Protein AF-A0A662JPW9-F1 (afdb_monomer_lite)

pLDDT: mean 75.5, std 9.67, range [37.56, 84.94]

Structure (mmCIF, N/CA/C/O backbone):
data_AF-A0A662JPW9-F1
#
_entry.id   AF-A0A662JPW9-F1
#
loop_
_atom_site.group_PDB
_atom_site.id
_atom_site.type_symbol
_atom_site.label_atom_id
_atom_site.label_alt_id
_atom_site.label_comp_id
_atom_site.label_asym_id
_atom_site.label_entity_id
_atom_site.label_seq_id
_atom_site.pdbx_PDB_ins_code
_atom_site.Cartn_x
_atom_site.Cartn_y
_atom_site.Cartn_z
_atom_site.occupancy
_atom_site.B_iso_or_equiv
_atom_site.auth_seq_id
_atom_site.auth_comp_id
_atom_site.auth_asym_id
_atom_site.auth_atom_id
_atom_site.pdbx_PDB_model_num
ATOM 1 N N . MET A 1 1 ? -1.647 14.452 9.462 1.00 61.81 1 MET A N 1
ATOM 2 C CA . MET A 1 1 ? -2.220 13.123 9.135 1.00 61.81 1 MET A CA 1
ATOM 3 C C . MET A 1 1 ? -1.059 12.241 8.690 1.00 61.81 1 MET A C 1
ATOM 5 O O . MET A 1 1 ? -0.097 12.824 8.201 1.00 61.81 1 MET A O 1
ATOM 9 N N . PRO A 1 2 ? -1.044 10.920 8.950 1.00 68.56 2 PRO A N 1
ATOM 10 C CA . PRO A 1 2 ? 0.034 10.070 8.443 1.00 68.56 2 PRO A CA 1
ATOM 11 C C . PRO A 1 2 ? 0.065 10.135 6.910 1.00 68.56 2 PRO A C 1
ATOM 13 O O . PRO A 1 2 ? -0.982 10.297 6.276 1.00 68.56 2 PRO A O 1
ATOM 16 N N . SER A 1 3 ? 1.261 10.078 6.327 1.00 72.69 3 SER A N 1
ATOM 17 C CA . SER A 1 3 ? 1.458 10.154 4.881 1.00 72.69 3 SER A CA 1
ATOM 18 C C . SER A 1 3 ? 2.220 8.934 4.385 1.00 72.69 3 SER A C 1
ATOM 20 O O . SER A 1 3 ? 3.195 8.487 4.986 1.00 72.69 3 SER A O 1
ATOM 22 N N . LEU A 1 4 ? 1.742 8.375 3.281 1.00 76.69 4 LEU A N 1
ATOM 23 C CA . LEU A 1 4 ? 2.275 7.167 2.679 1.00 76.69 4 LEU A CA 1
ATOM 24 C C . LEU A 1 4 ? 2.957 7.527 1.360 1.00 76.69 4 LEU A C 1
ATOM 26 O O . LEU A 1 4 ? 2.379 8.251 0.548 1.00 76.69 4 LEU A O 1
ATOM 30 N N . LYS A 1 5 ? 4.174 7.024 1.131 1.00 81.94 5 LYS A N 1
ATOM 31 C CA . LYS A 1 5 ? 4.830 7.141 -0.175 1.00 81.94 5 LYS A CA 1
ATOM 32 C C . LYS A 1 5 ? 4.530 5.900 -1.001 1.00 81.94 5 LYS A C 1
ATOM 34 O O . LYS A 1 5 ? 4.944 4.797 -0.642 1.00 81.94 5 LYS A O 1
ATOM 39 N N . VAL A 1 6 ? 3.838 6.102 -2.115 1.00 82.62 6 VAL A N 1
ATOM 40 C CA . VAL A 1 6 ? 3.548 5.070 -3.110 1.00 82.62 6 VAL A CA 1
ATOM 41 C C . VAL A 1 6 ? 4.474 5.279 -4.297 1.00 82.62 6 VAL A C 1
ATOM 43 O O . VAL A 1 6 ? 4.528 6.366 -4.871 1.00 82.62 6 VAL A O 1
ATOM 46 N N . ILE A 1 7 ? 5.225 4.241 -4.652 1.00 82.75 7 ILE A N 1
ATOM 47 C CA . ILE A 1 7 ? 6.121 4.245 -5.804 1.00 82.75 7 ILE A CA 1
ATOM 48 C C . ILE A 1 7 ? 5.537 3.299 -6.850 1.00 82.75 7 ILE A C 1
ATOM 50 O O . ILE A 1 7 ? 5.481 2.084 -6.648 1.00 82.75 7 ILE A O 1
ATOM 54 N N . HIS A 1 8 ? 5.126 3.862 -7.982 1.00 80.50 8 HIS A N 1
ATOM 55 C CA . HIS A 1 8 ? 4.656 3.122 -9.147 1.00 80.50 8 HIS A CA 1
ATOM 56 C C . HIS A 1 8 ? 5.867 2.636 -9.946 1.00 80.50 8 HIS A C 1
ATOM 58 O O . HIS A 1 8 ? 6.340 3.297 -10.869 1.00 80.50 8 HIS A O 1
ATOM 64 N N . SER A 1 9 ? 6.401 1.481 -9.552 1.00 72.81 9 SER A N 1
ATOM 65 C CA . SER A 1 9 ? 7.627 0.894 -10.110 1.00 72.81 9 SER A CA 1
ATOM 66 C C . SER A 1 9 ? 7.513 0.484 -11.581 1.00 72.81 9 SER A C 1
ATOM 68 O O . SER A 1 9 ? 8.536 0.312 -12.238 1.00 72.81 9 SER A O 1
ATOM 70 N N . TYR A 1 10 ? 6.292 0.331 -12.096 1.00 77.75 10 TYR A N 1
ATOM 71 C CA . TYR A 1 10 ? 6.026 -0.074 -13.479 1.00 77.75 10 TYR A CA 1
ATOM 72 C C . TYR A 1 10 ? 5.813 1.103 -14.446 1.00 77.75 10 TYR A C 1
ATOM 74 O O . TYR A 1 10 ? 5.640 0.876 -15.642 1.00 77.75 10 TYR A O 1
ATOM 82 N N . GLU A 1 11 ? 5.843 2.350 -13.964 1.00 78.94 11 GLU A N 1
ATOM 83 C CA . GLU A 1 11 ? 5.845 3.545 -14.816 1.00 78.94 11 GLU A CA 1
ATOM 84 C C . GLU A 1 11 ? 7.289 3.970 -15.139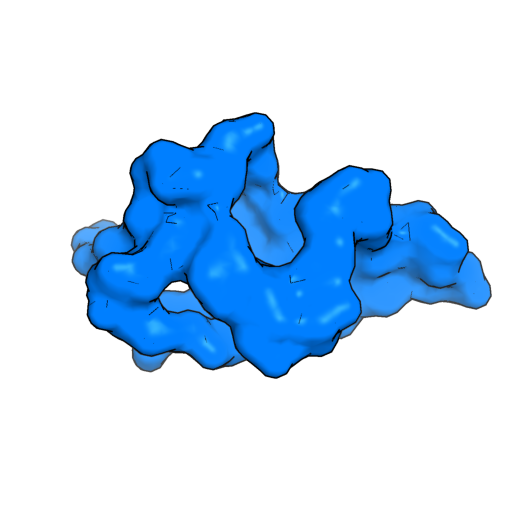 1.00 78.94 11 GLU A C 1
ATOM 86 O O . GLU A 1 11 ? 8.192 3.818 -14.315 1.00 78.94 11 GLU A O 1
ATOM 91 N N . ILE A 1 12 ? 7.529 4.496 -16.348 1.00 78.88 12 ILE A N 1
ATOM 92 C CA . ILE A 1 12 ? 8.842 5.008 -16.769 1.00 78.88 12 ILE A CA 1
ATOM 93 C C . ILE A 1 12 ? 8.686 6.483 -17.182 1.00 78.88 12 ILE A C 1
ATOM 95 O O . ILE A 1 12 ? 8.073 6.748 -18.218 1.00 78.88 12 ILE A O 1
ATOM 99 N N . PRO A 1 13 ? 9.255 7.443 -16.425 1.00 79.88 13 PRO A N 1
ATOM 100 C CA . PRO A 1 13 ? 9.973 7.257 -15.159 1.00 79.88 13 PRO A CA 1
ATOM 101 C C . PRO A 1 13 ? 9.033 6.836 -14.011 1.00 79.88 13 PRO A C 1
ATOM 103 O O . PRO A 1 13 ? 7.838 7.125 -14.083 1.00 79.88 13 PRO A O 1
ATOM 106 N N . PRO A 1 14 ? 9.549 6.199 -12.940 1.00 81.25 14 PRO A N 1
ATOM 107 C CA . PRO A 1 14 ? 8.727 5.802 -11.802 1.00 81.25 14 PRO A CA 1
ATOM 108 C C . PRO A 1 14 ? 8.008 7.003 -11.201 1.00 81.25 14 PRO A C 1
ATOM 110 O O . PRO A 1 14 ? 8.636 8.000 -10.829 1.00 81.25 14 PRO A O 1
ATOM 113 N N . ARG A 1 15 ? 6.686 6.904 -11.083 1.00 84.88 15 ARG A N 1
ATOM 114 C CA . ARG A 1 15 ? 5.874 7.942 -10.457 1.00 84.88 15 ARG A CA 1
ATOM 115 C C . ARG A 1 15 ? 5.843 7.738 -8.949 1.00 84.88 15 ARG A C 1
ATOM 117 O O . ARG A 1 15 ? 5.597 6.637 -8.460 1.00 84.88 15 ARG A O 1
ATOM 124 N N . ILE A 1 16 ? 6.088 8.819 -8.215 1.00 84.56 16 ILE A N 1
ATOM 125 C CA . ILE A 1 16 ? 6.031 8.846 -6.754 1.00 84.56 16 ILE A CA 1
ATOM 126 C C . ILE A 1 16 ? 4.832 9.691 -6.348 1.00 84.56 16 ILE A C 1
ATOM 128 O O . ILE A 1 16 ? 4.727 10.850 -6.747 1.00 84.56 16 ILE A O 1
ATOM 132 N N . GLU A 1 17 ? 3.957 9.121 -5.532 1.00 84.88 17 GLU A N 1
ATOM 133 C CA . GLU A 1 17 ? 2.795 9.807 -4.981 1.00 84.88 17 GLU A CA 1
ATOM 134 C C . GLU A 1 17 ? 2.864 9.803 -3.454 1.00 84.88 17 GLU A C 1
ATOM 136 O O . GLU A 1 17 ? 3.249 8.811 -2.831 1.00 84.88 17 GLU A O 1
ATOM 141 N N . VAL A 1 18 ? 2.530 10.941 -2.846 1.00 82.19 18 VAL A N 1
ATOM 142 C CA . VAL A 1 18 ? 2.394 11.065 -1.394 1.00 82.19 18 VAL A CA 1
ATOM 143 C C . VAL A 1 18 ? 0.914 11.151 -1.086 1.00 82.19 18 VAL A C 1
ATOM 145 O O . VAL A 1 18 ? 0.244 12.080 -1.529 1.00 82.19 18 VAL A O 1
ATOM 148 N N . VAL A 1 19 ? 0.418 10.183 -0.330 1.00 79.44 19 VAL A N 1
ATOM 149 C CA . VAL A 1 19 ? -1.009 10.024 -0.067 1.00 79.44 19 VAL A CA 1
ATOM 150 C C . VAL A 1 19 ? -1.261 10.264 1.407 1.00 79.44 19 VAL A C 1
ATOM 152 O O . VAL A 1 19 ? -0.621 9.652 2.264 1.00 79.44 19 VAL A O 1
ATOM 155 N N . GLU A 1 20 ? -2.204 11.147 1.710 1.00 78.00 20 GLU A N 1
ATOM 156 C CA . GLU A 1 20 ? -2.697 11.315 3.071 1.00 78.00 20 GLU A CA 1
ATOM 157 C C . GLU A 1 20 ? -3.679 10.193 3.405 1.00 78.00 20 GLU A C 1
ATOM 159 O O . GLU A 1 20 ? -4.675 9.986 2.712 1.00 78.00 20 GLU A O 1
ATOM 164 N N . VAL A 1 21 ? -3.408 9.475 4.489 1.00 79.12 21 VAL A N 1
ATOM 165 C CA . VAL A 1 21 ? -4.214 8.327 4.918 1.00 79.12 21 VAL A CA 1
ATOM 166 C C . VAL A 1 21 ? -4.859 8.599 6.272 1.00 79.12 21 VAL A C 1
ATOM 168 O O . VAL A 1 21 ? -4.374 9.402 7.081 1.00 79.12 21 VAL A O 1
ATOM 171 N N . LYS A 1 22 ? -6.008 7.964 6.528 1.00 79.62 22 LYS A N 1
ATOM 172 C CA . LYS A 1 22 ? -6.716 8.133 7.800 1.00 79.62 22 LYS A CA 1
ATOM 173 C C . LYS A 1 22 ? -6.051 7.289 8.886 1.00 79.62 22 LYS A C 1
ATOM 175 O O . LYS A 1 22 ? -5.615 6.169 8.652 1.00 79.62 22 LYS A O 1
ATOM 180 N N . LYS A 1 23 ? -5.989 7.831 10.105 1.00 75.56 23 LYS A N 1
ATOM 181 C CA . LYS A 1 23 ? -5.434 7.115 11.263 1.00 75.56 23 LYS A CA 1
ATOM 182 C C . LYS A 1 23 ? -6.280 5.871 11.562 1.00 75.56 23 LYS A C 1
ATOM 184 O O . LYS A 1 23 ? -7.503 5.980 11.626 1.00 75.56 23 LYS A O 1
ATOM 189 N N . GLY A 1 24 ? -5.624 4.728 11.768 1.00 77.31 24 GLY A N 1
ATOM 190 C CA . GLY A 1 24 ? -6.280 3.444 12.053 1.00 77.31 24 GLY A CA 1
ATOM 191 C C . GLY A 1 24 ? -6.721 2.657 10.814 1.00 77.31 24 GLY A C 1
ATOM 192 O O . GLY A 1 24 ? -7.207 1.539 10.955 1.00 77.31 24 GLY A O 1
ATOM 193 N N . GLU A 1 25 ? -6.533 3.215 9.619 1.00 79.75 25 GLU A N 1
ATOM 194 C CA . GLU A 1 25 ? -6.721 2.504 8.358 1.00 79.75 25 GLU A CA 1
ATOM 195 C C . GLU A 1 25 ? -5.532 1.568 8.079 1.00 79.75 25 GLU A C 1
ATOM 197 O O . GLU A 1 25 ? -4.383 1.861 8.431 1.00 79.75 25 GLU A O 1
ATOM 202 N N . THR A 1 26 ? -5.806 0.423 7.459 1.00 81.81 26 THR A N 1
ATOM 203 C CA . THR A 1 26 ? -4.768 -0.480 6.946 1.00 81.81 26 THR A CA 1
ATOM 204 C C . THR A 1 26 ? -4.205 0.035 5.626 1.00 81.81 26 THR A C 1
ATOM 206 O O . THR A 1 26 ? -4.883 0.716 4.853 1.00 81.81 26 THR A O 1
ATOM 209 N N . LEU A 1 27 ? -2.966 -0.341 5.308 1.00 79.56 27 LEU A N 1
ATOM 210 C CA . LEU A 1 27 ? -2.389 -0.012 4.007 1.00 79.56 27 LEU A CA 1
ATOM 211 C C . LEU A 1 27 ? -3.242 -0.556 2.844 1.00 79.56 27 LEU A C 1
ATOM 213 O O . LEU A 1 27 ? -3.443 0.131 1.843 1.00 79.56 27 LEU A O 1
ATOM 217 N N . ALA A 1 28 ? -3.776 -1.770 2.984 1.00 80.19 28 ALA A N 1
ATOM 218 C CA . ALA A 1 28 ? -4.649 -2.369 1.980 1.00 80.19 28 ALA A CA 1
ATOM 219 C C . ALA A 1 28 ? -5.913 -1.530 1.704 1.00 80.19 28 ALA A C 1
ATOM 221 O O . ALA A 1 28 ? -6.273 -1.338 0.544 1.00 80.19 28 ALA A O 1
ATOM 222 N N . GLU A 1 29 ? -6.570 -1.008 2.744 1.00 83.81 29 GLU A N 1
ATOM 223 C CA . GLU A 1 29 ? -7.754 -0.146 2.601 1.00 83.81 29 GLU A CA 1
ATOM 224 C C . GLU A 1 29 ? -7.413 1.182 1.914 1.00 83.81 29 GLU A C 1
ATOM 226 O O . GLU A 1 29 ? -8.136 1.610 1.008 1.00 83.81 29 GLU A O 1
ATOM 231 N N . ALA A 1 30 ? -6.278 1.787 2.280 1.00 83.88 30 ALA A N 1
ATOM 232 C CA . ALA A 1 30 ? -5.806 3.024 1.668 1.00 83.88 30 ALA A CA 1
ATOM 233 C C . ALA A 1 30 ? -5.548 2.848 0.160 1.00 83.88 30 ALA A C 1
ATOM 235 O O . ALA A 1 30 ? -6.048 3.628 -0.651 1.00 83.88 30 ALA A O 1
ATOM 236 N N . LEU A 1 31 ? -4.836 1.786 -0.233 1.00 83.69 31 LEU A N 1
ATOM 237 C CA . LEU A 1 31 ? -4.562 1.482 -1.642 1.00 83.69 31 LEU A CA 1
ATOM 238 C C . LEU A 1 31 ? -5.832 1.128 -2.423 1.00 83.69 31 LEU A C 1
ATOM 240 O O . LEU A 1 31 ? -5.995 1.554 -3.567 1.00 83.69 31 LEU A O 1
ATOM 244 N N . TYR A 1 32 ? -6.758 0.397 -1.798 1.00 84.94 32 TYR A N 1
ATOM 245 C CA . TYR A 1 32 ? -8.035 0.045 -2.414 1.00 84.94 32 TYR A CA 1
ATOM 246 C C . TYR A 1 32 ? -8.855 1.288 -2.777 1.00 84.94 32 TYR A C 1
ATOM 248 O O . TYR A 1 32 ? -9.377 1.377 -3.888 1.00 84.94 32 TYR A O 1
ATOM 256 N N . LYS A 1 33 ? -8.920 2.291 -1.889 1.00 84.69 33 LYS A N 1
ATOM 257 C CA . LYS A 1 33 ? -9.607 3.569 -2.165 1.00 84.69 33 LYS A CA 1
ATOM 258 C C . LYS A 1 33 ? -9.000 4.338 -3.333 1.00 84.69 33 LYS A C 1
ATOM 260 O O . LYS A 1 33 ? -9.711 5.073 -4.012 1.00 84.69 33 LYS A O 1
ATOM 265 N N . MET A 1 34 ? -7.707 4.157 -3.570 1.00 80.75 34 MET A N 1
ATOM 266 C CA . MET A 1 34 ? -6.995 4.749 -4.698 1.00 80.75 34 MET A CA 1
ATOM 267 C C . MET A 1 34 ? -7.103 3.927 -5.985 1.00 80.75 34 MET A C 1
ATOM 269 O O . MET A 1 34 ? -6.546 4.324 -7.006 1.00 80.75 34 MET A O 1
ATOM 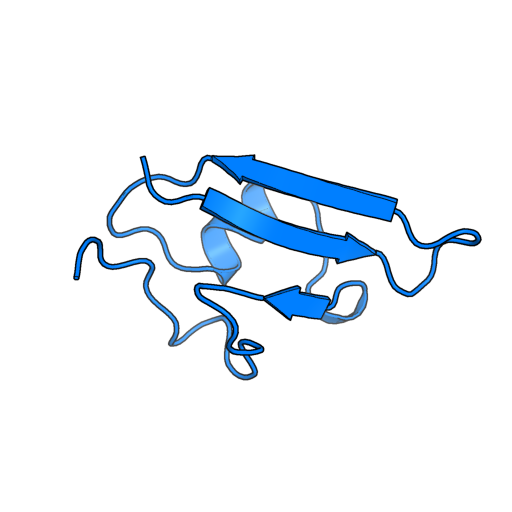273 N N . ASN A 1 35 ? -7.800 2.785 -5.952 1.00 84.12 35 ASN A N 1
ATOM 274 C CA . ASN A 1 35 ? -7.850 1.824 -7.051 1.00 84.12 35 ASN A CA 1
ATOM 275 C C . ASN A 1 35 ? -6.448 1.338 -7.480 1.00 84.12 35 ASN A C 1
AT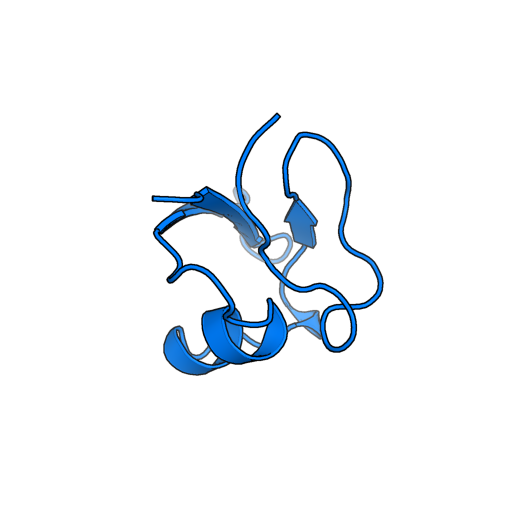OM 277 O O . ASN A 1 35 ? -6.199 1.048 -8.651 1.00 84.12 35 ASN A O 1
ATOM 281 N N . ILE A 1 36 ? -5.519 1.258 -6.523 1.00 82.94 36 ILE A N 1
ATOM 282 C CA . ILE A 1 36 ? -4.155 0.783 -6.740 1.00 82.94 36 ILE A CA 1
ATOM 283 C C . ILE A 1 36 ? -4.080 -0.678 -6.318 1.00 82.94 36 ILE A C 1
ATOM 285 O O . ILE A 1 36 ? -4.410 -1.038 -5.186 1.00 82.94 36 ILE A O 1
ATOM 289 N N . LYS A 1 37 ? -3.609 -1.532 -7.226 1.00 79.88 37 LYS A N 1
ATOM 290 C CA . LYS A 1 37 ? -3.310 -2.919 -6.884 1.00 79.88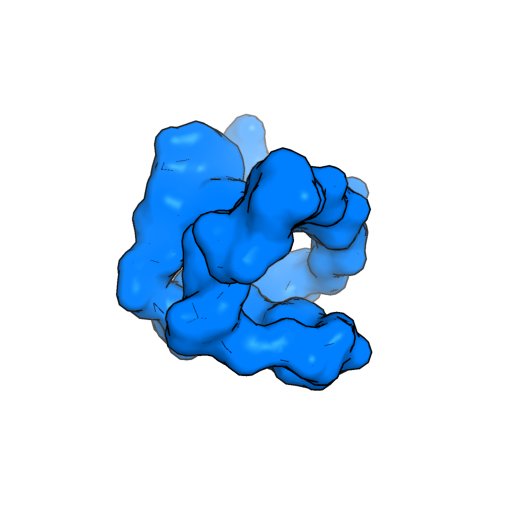 37 LYS A CA 1
ATOM 291 C C . LYS A 1 37 ? -1.942 -3.009 -6.216 1.00 79.88 37 LYS A C 1
ATOM 293 O O . LYS A 1 37 ? -0.984 -2.389 -6.666 1.00 79.88 37 LYS A O 1
ATOM 298 N N . TYR A 1 38 ? -1.857 -3.796 -5.149 1.00 74.88 38 TYR A N 1
ATOM 299 C CA . TYR A 1 38 ? -0.639 -3.920 -4.348 1.00 74.88 38 TYR A CA 1
ATOM 300 C C . TYR A 1 38 ? 0.539 -4.529 -5.123 1.00 74.88 38 TYR A C 1
ATOM 302 O O . TYR A 1 38 ? 1.677 -4.126 -4.933 1.00 74.88 38 TYR A O 1
ATOM 310 N N . ASP A 1 39 ? 0.264 -5.456 -6.040 1.00 76.88 39 ASP A N 1
ATOM 311 C CA . ASP A 1 39 ? 1.257 -6.066 -6.931 1.00 76.88 39 ASP A CA 1
ATOM 312 C C . ASP A 1 39 ? 1.874 -5.075 -7.934 1.00 76.88 39 ASP A C 1
ATOM 314 O O . ASP A 1 39 ? 2.911 -5.370 -8.522 1.00 76.88 39 ASP A O 1
ATOM 318 N N . ALA A 1 40 ? 1.269 -3.898 -8.113 1.00 74.56 40 ALA A N 1
ATOM 319 C CA . ALA A 1 40 ? 1.716 -2.869 -9.044 1.00 74.56 40 ALA A CA 1
ATOM 320 C C . ALA A 1 40 ? 2.520 -1.733 -8.381 1.00 74.56 40 ALA A C 1
ATOM 322 O O . ALA A 1 40 ? 2.920 -0.793 -9.073 1.00 74.56 40 ALA A O 1
ATOM 323 N N . VAL A 1 41 ? 2.737 -1.769 -7.061 1.00 79.00 41 VAL A N 1
ATOM 324 C CA . VAL A 1 41 ? 3.389 -0.667 -6.338 1.00 79.00 41 VAL A CA 1
ATOM 325 C C . VAL A 1 41 ? 4.347 -1.146 -5.258 1.00 79.00 41 VAL A C 1
ATOM 327 O O . VAL A 1 41 ? 4.160 -2.183 -4.633 1.00 79.00 41 VAL A O 1
ATOM 330 N N . ILE A 1 42 ? 5.361 -0.327 -4.993 1.00 80.38 42 ILE A N 1
ATOM 331 C CA . ILE A 1 42 ? 6.193 -0.437 -3.797 1.00 80.38 42 ILE A CA 1
ATOM 332 C C . ILE A 1 42 ? 5.726 0.639 -2.825 1.00 80.38 42 ILE A C 1
ATOM 334 O O . ILE A 1 42 ? 5.694 1.825 -3.161 1.00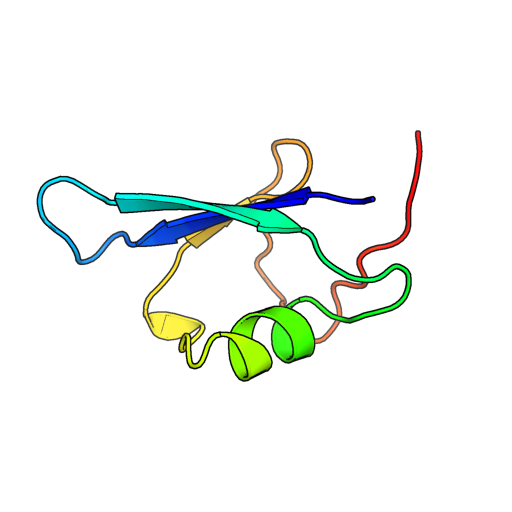 80.38 42 ILE A O 1
ATOM 338 N N . VAL A 1 43 ? 5.367 0.226 -1.613 1.00 78.88 43 VAL A N 1
ATOM 339 C CA . VAL A 1 43 ? 4.938 1.143 -0.559 1.00 78.88 43 VAL A CA 1
ATOM 340 C C . VAL A 1 43 ? 6.032 1.291 0.482 1.00 78.88 43 VAL A C 1
ATOM 342 O O . VAL A 1 43 ? 6.516 0.298 1.026 1.00 78.88 43 VAL A O 1
ATOM 345 N N . ALA A 1 44 ? 6.365 2.541 0.796 1.00 76.25 44 ALA A N 1
ATOM 346 C CA . ALA A 1 44 ? 7.254 2.877 1.895 1.00 76.25 44 ALA A CA 1
ATOM 347 C C . ALA A 1 44 ? 6.540 3.754 2.934 1.00 76.25 44 ALA A C 1
ATOM 349 O O . ALA A 1 44 ? 5.927 4.772 2.595 1.00 76.25 44 ALA A O 1
ATOM 350 N N . HIS A 1 45 ? 6.671 3.381 4.206 1.00 73.38 45 HIS A N 1
ATOM 351 C CA . HIS A 1 45 ? 6.231 4.164 5.360 1.00 73.38 45 HIS A CA 1
ATOM 352 C C . HIS A 1 45 ? 7.429 4.371 6.291 1.00 73.38 45 HIS A C 1
ATOM 354 O O . HIS A 1 45 ? 8.143 3.422 6.584 1.00 73.38 45 HIS A O 1
ATOM 360 N N . GLU A 1 46 ? 7.707 5.613 6.700 1.00 71.00 46 GLU A N 1
ATOM 361 C CA . GLU A 1 46 ? 8.769 5.935 7.679 1.00 71.00 46 GLU A CA 1
ATOM 362 C C . GLU A 1 46 ? 10.165 5.335 7.387 1.00 71.00 46 GLU A C 1
ATOM 364 O O . GLU A 1 46 ? 10.950 5.080 8.293 1.00 71.00 46 GLU A O 1
ATOM 369 N N . LYS A 1 47 ? 10.521 5.218 6.095 1.00 73.12 47 LYS A N 1
ATOM 370 C CA . LYS A 1 47 ? 11.774 4.624 5.562 1.00 73.12 47 LYS A CA 1
ATOM 371 C C . LYS A 1 47 ? 11.823 3.093 5.556 1.00 73.12 47 LYS A C 1
ATOM 373 O O . LYS A 1 47 ? 12.834 2.541 5.129 1.00 73.12 47 LYS A O 1
ATOM 378 N N . GLU A 1 48 ? 10.743 2.420 5.926 1.00 75.19 48 GLU A N 1
ATOM 379 C CA . GLU A 1 48 ? 10.602 0.973 5.790 1.00 75.19 48 GLU A CA 1
ATOM 380 C C . GLU A 1 48 ? 9.708 0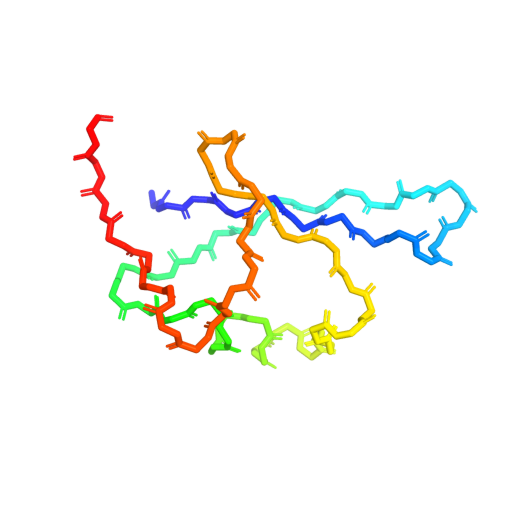.622 4.598 1.00 75.19 48 GLU A C 1
ATOM 382 O O . GLU A 1 48 ? 8.725 1.308 4.306 1.00 75.19 48 GLU A O 1
ATOM 387 N N . ILE A 1 49 ? 10.064 -0.447 3.883 1.00 79.25 49 ILE A N 1
ATOM 388 C CA . ILE A 1 49 ? 9.210 -1.017 2.839 1.00 79.25 49 ILE A CA 1
ATOM 389 C C . ILE A 1 49 ? 8.201 -1.929 3.526 1.00 79.25 49 ILE A C 1
ATOM 391 O O . ILE A 1 49 ? 8.580 -2.860 4.237 1.00 79.25 49 ILE A O 1
ATOM 395 N N . VAL A 1 50 ? 6.917 -1.686 3.285 1.00 77.62 50 VAL A N 1
ATOM 396 C CA . VAL A 1 50 ? 5.853 -2.513 3.855 1.00 77.62 50 VAL A CA 1
ATOM 397 C C . VAL A 1 50 ? 5.677 -3.750 2.984 1.00 77.62 50 VAL A C 1
ATOM 399 O O . VAL A 1 50 ? 5.252 -3.629 1.837 1.00 77.62 50 VAL A O 1
ATOM 402 N N . SER A 1 51 ? 5.993 -4.927 3.527 1.00 72.75 51 SER A N 1
ATOM 403 C CA . SER A 1 51 ? 5.909 -6.225 2.837 1.00 72.75 51 SER A CA 1
ATOM 404 C C . SER A 1 51 ? 4.596 -6.985 3.075 1.00 72.75 51 SER A C 1
ATOM 406 O O . SER A 1 51 ? 4.221 -7.808 2.243 1.00 72.75 51 SER A O 1
ATOM 408 N N . ASP A 1 52 ? 3.881 -6.703 4.172 1.00 73.94 52 ASP A N 1
ATOM 409 C CA . ASP A 1 52 ? 2.536 -7.233 4.448 1.00 73.94 52 ASP A CA 1
ATOM 410 C C . ASP A 1 52 ? 1.516 -6.088 4.621 1.00 73.94 52 ASP A C 1
ATOM 412 O O . ASP A 1 52 ? 1.396 -5.503 5.701 1.00 73.94 52 ASP A O 1
ATOM 416 N N . PRO A 1 53 ? 0.736 -5.761 3.579 1.00 67.25 53 PRO A N 1
ATOM 417 C CA . PRO A 1 53 ? -0.174 -4.618 3.586 1.00 67.25 53 PRO A CA 1
ATOM 418 C C . PRO A 1 53 ? -1.466 -4.843 4.372 1.00 67.25 53 PRO A C 1
ATOM 420 O O . PRO A 1 53 ? -2.170 -3.874 4.659 1.00 67.25 53 PRO A O 1
ATOM 423 N N . LYS A 1 54 ? -1.824 -6.097 4.675 1.00 66.19 54 LYS A N 1
ATOM 424 C CA . LYS A 1 54 ? -3.064 -6.417 5.401 1.00 66.19 54 LYS A CA 1
ATOM 425 C C . LYS A 1 54 ? -2.872 -6.278 6.905 1.00 66.19 54 LYS A C 1
ATOM 427 O O . LYS A 1 54 ? -3.785 -5.840 7.599 1.00 66.19 54 LYS A O 1
ATOM 432 N N . SER A 1 55 ? -1.686 -6.639 7.385 1.00 64.00 55 SER A N 1
ATOM 433 C CA . SER A 1 55 ? -1.316 -6.537 8.798 1.00 64.00 55 SER A CA 1
ATOM 434 C C . SER A 1 55 ? -0.785 -5.148 9.157 1.00 64.00 55 SER A C 1
ATOM 436 O O . SER A 1 55 ? -0.878 -4.738 10.314 1.00 64.00 55 SER A O 1
ATOM 438 N N . PHE A 1 56 ? -0.258 -4.402 8.178 1.00 70.25 56 PHE A N 1
ATOM 439 C CA . PHE A 1 56 ? 0.264 -3.059 8.405 1.00 70.25 56 PHE A CA 1
ATOM 440 C C . PHE A 1 56 ? -0.865 -2.051 8.634 1.00 70.25 56 PHE A C 1
ATOM 442 O O . PHE A 1 56 ? -1.575 -1.632 7.711 1.00 70.25 56 PHE A O 1
ATOM 449 N N . ARG A 1 57 ? -1.012 -1.653 9.897 1.00 68.81 57 ARG A N 1
ATOM 450 C CA . ARG A 1 57 ? -1.867 -0.545 10.311 1.00 68.81 57 ARG A CA 1
ATOM 451 C C . ARG A 1 57 ? -1.058 0.725 10.390 1.00 68.81 57 ARG A C 1
ATOM 453 O O . ARG A 1 57 ? 0.033 0.751 10.950 1.00 68.81 57 ARG A O 1
ATOM 460 N N . ILE A 1 58 ? -1.648 1.790 9.871 1.00 70.12 58 ILE A N 1
ATOM 461 C CA . ILE A 1 58 ? -1.041 3.109 9.896 1.00 70.12 58 ILE A CA 1
ATOM 462 C C . ILE A 1 58 ? -1.386 3.737 11.250 1.00 70.12 58 ILE A C 1
ATOM 464 O O . ILE A 1 58 ? -2.337 4.516 11.399 1.00 70.12 58 ILE A O 1
ATOM 468 N N . GLU A 1 59 ? -0.658 3.297 12.275 1.00 60.12 59 GLU A N 1
ATOM 469 C CA . GLU A 1 59 ? -0.663 3.910 13.598 1.00 60.12 59 GLU A CA 1
ATOM 470 C C . GLU A 1 59 ? 0.350 5.057 13.632 1.00 60.12 59 GLU A C 1
ATOM 472 O O . GLU A 1 59 ? 1.371 5.048 12.955 1.00 60.12 59 GLU A O 1
ATOM 477 N N . LYS A 1 60 ? -0.020 6.125 14.333 1.00 47.94 60 LYS A N 1
ATOM 478 C CA . LYS A 1 60 ? 0.595 7.447 14.218 1.00 47.94 60 LYS A CA 1
ATOM 479 C C . LYS A 1 60 ? 1.583 7.669 15.367 1.00 47.94 60 LYS A C 1
ATOM 481 O O . LYS A 1 60 ? 1.222 7.365 16.502 1.00 47.94 60 LYS A O 1
ATOM 486 N N . ASP A 1 61 ? 2.673 8.358 15.033 1.00 38.78 61 ASP A N 1
ATOM 487 C CA . ASP A 1 61 ? 3.597 9.134 15.875 1.00 38.78 61 ASP A CA 1
ATOM 488 C C . ASP A 1 61 ? 4.614 8.326 16.710 1.00 38.78 61 ASP A C 1
ATOM 490 O O . ASP A 1 61 ? 4.326 7.863 17.813 1.00 38.78 61 ASP A O 1
ATOM 494 N N . THR A 1 62 ? 5.862 8.287 16.234 1.00 37.56 62 THR A N 1
ATOM 495 C CA . THR A 1 62 ? 6.992 8.707 17.080 1.00 37.56 62 THR A CA 1
ATOM 496 C C . THR A 1 62 ? 7.568 9.999 16.519 1.00 37.56 62 THR A C 1
ATOM 498 O O . THR A 1 62 ? 7.676 10.100 15.277 1.00 37.56 62 THR A O 1
#

Foldseek 3Di:
DFWKWKWQVPDVVIDIDIDDDDAFDFQVRRCVVVVHDPVRIFIDGPNDTDPDRVPHGPHDDD

Sequence (62 aa):
MPSLKVIHSYEIPPRIEVVEVKKGETLAEALYKMNIKYDAVIVAHEKEIVSDPKSFRIEKDT

Secondary structure (DSSP, 8-state):
--EEEEEETTSSSPEEEEEE--TT-BHHHHHHHTT--GGG-EEEETTEE-S-TTT-B-----

Radius of gyration: 11.0 Å; chains: 1; bounding box: 21×20×34 Å